Protein AF-A0A2M9IT44-F1 (afdb_monomer_lite)

Secondary structure (DSSP, 8-state):
------HHHHHHHHHHHHHHHHHHHHTPPBPPSSTTSPPBS--HHHHHHHHHHHHHHHHHHHHHHHHHHHHHHHSS------------------

Structure (mmCIF, N/CA/C/O backbone):
data_AF-A0A2M9IT44-F1
#
_entry.id   AF-A0A2M9IT44-F1
#
loop_
_atom_site.group_PDB
_atom_site.id
_atom_site.type_symbol
_atom_site.label_atom_id
_atom_site.label_alt_id
_atom_site.label_comp_id
_atom_site.label_asym_id
_atom_site.label_entity_id
_atom_site.label_seq_id
_atom_site.pdbx_PDB_ins_code
_atom_site.Cartn_x
_atom_site.Cartn_y
_atom_site.Cartn_z
_atom_site.occupancy
_atom_site.B_iso_or_equiv
_atom_site.auth_seq_id
_atom_site.auth_comp_id
_atom_site.auth_asym_id
_atom_site.auth_atom_id
_atom_site.pdbx_PDB_model_num
ATOM 1 N N . MET A 1 1 ? -14.298 22.289 12.595 1.00 38.56 1 MET A N 1
ATOM 2 C CA . MET A 1 1 ? -13.999 20.904 12.174 1.00 38.56 1 MET A CA 1
ATOM 3 C C . MET A 1 1 ? -12.903 20.368 13.078 1.00 38.56 1 MET A C 1
ATOM 5 O O . MET A 1 1 ? -11.749 20.716 12.879 1.00 38.56 1 MET A O 1
ATOM 9 N N . GLN A 1 2 ? -13.247 19.608 14.119 1.00 42.53 2 GLN A N 1
ATOM 10 C CA . GLN A 1 2 ? -12.239 18.811 14.816 1.00 42.53 2 GLN A CA 1
ATOM 11 C C . GLN A 1 2 ? -11.952 17.620 13.908 1.00 42.53 2 GLN A C 1
ATOM 13 O O . GLN A 1 2 ? -12.834 16.802 13.663 1.00 42.53 2 GLN A O 1
ATOM 18 N N . VAL A 1 3 ? -10.755 17.587 13.326 1.00 46.41 3 VAL A N 1
ATOM 19 C CA . VAL A 1 3 ? -10.247 16.389 12.661 1.00 46.41 3 VAL A CA 1
ATOM 20 C C . VAL A 1 3 ? -9.970 15.402 13.785 1.00 46.41 3 VAL A C 1
ATOM 22 O O . VAL A 1 3 ? -8.876 15.367 14.341 1.00 46.41 3 VAL A O 1
ATOM 25 N N . THR A 1 4 ? -10.993 14.659 14.199 1.00 51.25 4 THR A N 1
ATOM 26 C CA . THR A 1 4 ? -10.822 13.498 15.064 1.00 51.25 4 THR A CA 1
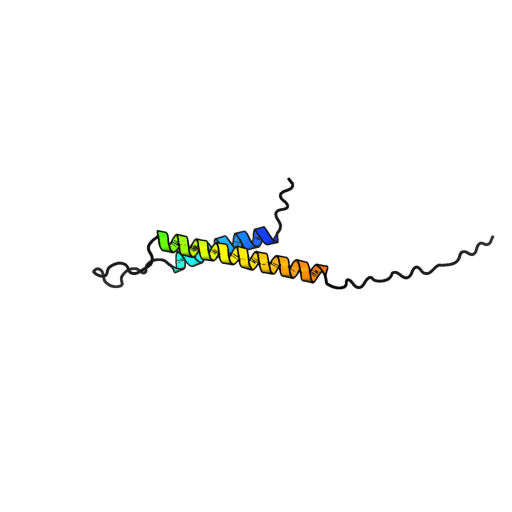ATOM 27 C C . THR A 1 4 ? -10.084 12.481 14.208 1.00 51.25 4 THR A C 1
ATOM 29 O O . THR A 1 4 ? -10.688 11.742 13.434 1.00 51.25 4 THR A O 1
ATOM 32 N N . PHE A 1 5 ? -8.754 12.546 14.232 1.00 52.34 5 PHE A N 1
ATOM 33 C CA . PHE A 1 5 ? -7.900 11.588 13.552 1.00 52.34 5 PHE A CA 1
ATOM 34 C C . PHE A 1 5 ? -8.088 10.265 14.295 1.00 52.34 5 PHE A C 1
ATOM 36 O O . PHE A 1 5 ? -7.449 10.006 15.312 1.00 52.34 5 PHE A O 1
ATOM 43 N N . ASP A 1 6 ? -9.087 9.495 13.864 1.00 70.62 6 ASP A N 1
ATOM 44 C CA . ASP A 1 6 ? -9.428 8.205 14.447 1.00 70.62 6 ASP A CA 1
ATOM 45 C C . ASP A 1 6 ? -8.167 7.341 14.389 1.00 70.62 6 ASP A C 1
ATOM 47 O O . ASP A 1 6 ? -7.568 7.171 13.323 1.00 70.62 6 ASP A O 1
ATOM 51 N N . PHE A 1 7 ? -7.719 6.849 15.544 1.00 76.69 7 PHE A N 1
ATOM 52 C CA . PHE A 1 7 ? -6.480 6.078 15.658 1.00 76.69 7 PHE A CA 1
ATOM 53 C C . PHE A 1 7 ? -6.462 4.907 14.662 1.00 76.69 7 PHE A C 1
ATOM 55 O O . PHE A 1 7 ? -5.434 4.611 14.057 1.00 76.69 7 PHE A O 1
ATOM 62 N N . SER A 1 8 ? -7.632 4.311 14.411 1.00 75.62 8 SER A N 1
ATOM 63 C CA . SER A 1 8 ? -7.822 3.282 13.388 1.00 75.62 8 SER A CA 1
ATOM 64 C C . SER A 1 8 ? -7.425 3.766 11.986 1.00 75.62 8 SER A C 1
ATOM 66 O O . SER A 1 8 ? -6.646 3.106 11.300 1.00 75.62 8 SER A O 1
ATOM 68 N N . THR A 1 9 ? -7.877 4.952 11.576 1.00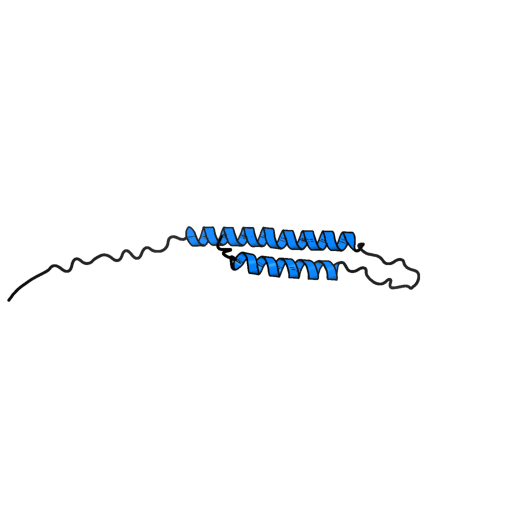 80.38 9 THR A N 1
ATOM 69 C CA . THR A 1 9 ? -7.528 5.553 10.281 1.00 80.38 9 THR A CA 1
ATOM 70 C C . THR A 1 9 ? -6.025 5.795 10.165 1.00 80.38 9 THR A C 1
ATOM 72 O O . THR A 1 9 ? -5.444 5.537 9.110 1.00 80.38 9 THR A O 1
ATOM 75 N N . ALA A 1 10 ? -5.369 6.229 11.248 1.00 85.12 10 ALA A N 1
ATOM 76 C CA . ALA A 1 10 ? -3.916 6.402 11.274 1.00 85.12 10 ALA A CA 1
ATOM 77 C C . ALA A 1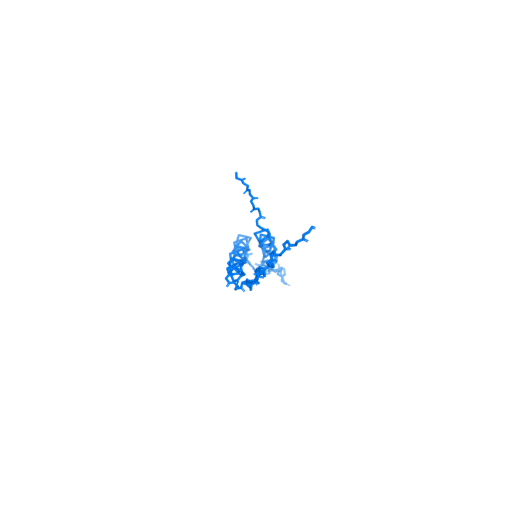 10 ? -3.179 5.075 11.039 1.00 85.12 10 ALA A C 1
ATOM 79 O O . ALA A 1 10 ? -2.304 5.000 10.175 1.00 85.12 10 ALA A O 1
ATOM 80 N N . VAL A 1 11 ? -3.573 4.017 11.755 1.00 89.25 11 VAL A N 1
ATOM 81 C CA . VAL A 1 11 ? -2.978 2.679 11.625 1.00 89.25 11 VAL A CA 1
ATOM 82 C C . VAL A 1 11 ? -3.129 2.154 10.199 1.00 89.25 11 VAL A C 1
ATOM 84 O O . VAL A 1 11 ? -2.144 1.737 9.591 1.00 89.25 11 VAL A O 1
ATOM 87 N N . TRP A 1 12 ? -4.330 2.225 9.621 1.00 89.62 12 TRP A N 1
ATOM 88 C CA . TRP A 1 12 ? -4.558 1.716 8.266 1.00 89.62 12 TRP A CA 1
ATOM 89 C C . TRP A 1 12 ? -3.869 2.536 7.187 1.00 89.62 12 TRP A C 1
ATOM 91 O O . TRP A 1 12 ? -3.410 1.968 6.200 1.00 89.62 12 TRP A O 1
ATOM 101 N N . THR A 1 13 ? -3.724 3.844 7.394 1.00 87.94 13 THR A N 1
ATOM 102 C CA . THR A 1 13 ? -2.937 4.695 6.496 1.00 87.94 13 THR A CA 1
ATOM 103 C C . THR A 1 13 ? -1.470 4.263 6.490 1.00 87.94 13 THR A C 1
ATOM 105 O O . THR A 1 13 ? -0.890 4.082 5.421 1.00 87.94 13 THR A O 1
ATOM 108 N N . ILE A 1 14 ? -0.877 4.019 7.665 1.00 92.50 14 ILE A N 1
ATOM 109 C CA . ILE A 1 14 ? 0.506 3.528 7.775 1.00 92.50 14 ILE A CA 1
ATOM 110 C C . ILE A 1 14 ? 0.643 2.153 7.109 1.00 92.50 14 ILE A C 1
ATOM 112 O O . ILE A 1 14 ? 1.555 1.946 6.309 1.00 92.50 14 ILE A O 1
ATOM 116 N N . MET A 1 15 ? -0.287 1.232 7.372 1.00 92.44 15 MET A N 1
ATOM 117 C CA . MET A 1 15 ? -0.279 -0.098 6.751 1.00 92.44 15 MET A CA 1
ATOM 118 C C . MET A 1 15 ? -0.438 -0.029 5.227 1.00 92.44 15 MET A C 1
ATOM 120 O O . MET A 1 15 ? 0.229 -0.771 4.510 1.00 92.44 15 MET A O 1
ATOM 124 N N . GLY A 1 16 ? -1.256 0.895 4.716 1.00 91.94 16 GLY A N 1
ATOM 125 C CA . GLY A 1 16 ? -1.392 1.156 3.284 1.00 91.94 16 GLY A CA 1
ATOM 126 C C . GLY A 1 16 ? -0.086 1.644 2.650 1.00 91.94 16 GLY A C 1
ATOM 127 O O . GLY A 1 16 ? 0.295 1.160 1.586 1.00 91.94 16 GLY A O 1
ATOM 128 N N . ILE A 1 17 ? 0.647 2.538 3.323 1.00 93.00 17 ILE A N 1
ATOM 129 C CA . ILE A 1 17 ? 1.968 3.005 2.868 1.00 93.00 17 ILE A CA 1
ATOM 130 C C . ILE A 1 17 ? 2.979 1.851 2.856 1.00 93.00 17 ILE A C 1
ATOM 132 O O . ILE A 1 17 ? 3.722 1.691 1.887 1.00 93.00 17 ILE A O 1
ATOM 136 N N . LEU A 1 18 ? 2.998 1.014 3.895 1.00 94.31 18 LEU A N 1
ATOM 137 C CA . LEU A 1 18 ? 3.881 -0.155 3.944 1.00 94.31 18 LEU A CA 1
ATOM 138 C C . LEU A 1 18 ? 3.559 -1.156 2.828 1.00 94.31 18 LEU A C 1
ATOM 140 O O . LEU A 1 18 ? 4.476 -1.653 2.174 1.00 94.31 18 LEU A O 1
ATOM 144 N N . ALA A 1 19 ? 2.275 -1.400 2.558 1.00 92.38 19 ALA A N 1
ATOM 145 C CA . ALA A 1 19 ? 1.836 -2.252 1.458 1.00 92.38 19 ALA A CA 1
ATOM 146 C C . ALA A 1 19 ? 2.246 -1.680 0.093 1.00 92.38 19 ALA A C 1
ATOM 148 O O . ALA A 1 19 ? 2.768 -2.421 -0.739 1.00 92.38 19 ALA A O 1
ATOM 149 N N . TYR A 1 20 ? 2.094 -0.366 -0.112 1.00 93.50 20 TYR A N 1
ATOM 150 C CA . TYR A 1 20 ? 2.576 0.315 -1.315 1.00 93.50 20 TYR A CA 1
ATOM 151 C C . TYR A 1 20 ? 4.070 0.055 -1.531 1.00 93.50 20 TYR A C 1
ATOM 153 O O . TYR A 1 20 ? 4.476 -0.414 -2.593 1.00 93.50 20 TYR A O 1
ATOM 161 N N . VAL A 1 21 ? 4.898 0.329 -0.517 1.00 93.69 21 VAL A N 1
ATOM 162 C CA . VAL A 1 21 ? 6.355 0.170 -0.619 1.00 93.69 21 VAL A CA 1
ATOM 163 C C . VAL A 1 21 ? 6.725 -1.294 -0.851 1.00 93.69 21 VAL A C 1
ATOM 165 O O . VAL A 1 21 ? 7.527 -1.580 -1.738 1.00 93.69 21 VAL A O 1
ATOM 168 N N . GLY A 1 22 ? 6.117 -2.222 -0.111 1.00 92.50 22 GLY A N 1
ATOM 169 C CA . GLY A 1 22 ? 6.365 -3.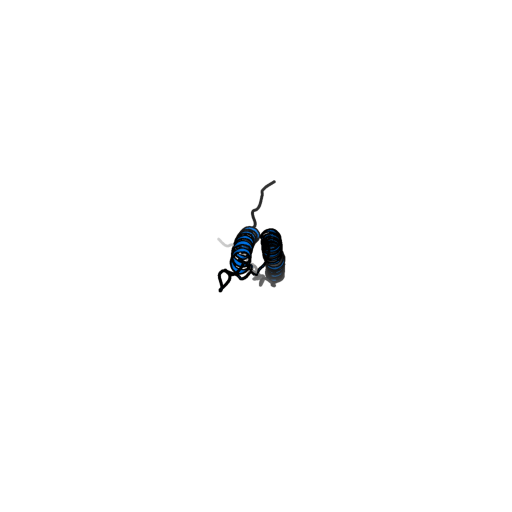655 -0.253 1.00 92.50 22 GLY A CA 1
ATOM 170 C C . GLY A 1 22 ? 6.039 -4.168 -1.656 1.00 92.50 22 GLY A C 1
ATOM 171 O O . GLY A 1 22 ? 6.887 -4.786 -2.295 1.00 92.50 22 GLY A O 1
ATOM 172 N N . VAL A 1 23 ? 4.852 -3.850 -2.179 1.00 92.00 23 VAL A N 1
ATOM 173 C CA . VAL A 1 23 ? 4.417 -4.275 -3.521 1.00 92.00 23 VAL A CA 1
ATOM 174 C C . VAL A 1 23 ? 5.238 -3.598 -4.614 1.00 92.00 23 VAL A C 1
ATOM 176 O O . VAL A 1 23 ? 5.619 -4.238 -5.597 1.00 92.00 23 VAL A O 1
ATOM 179 N N . TYR A 1 24 ? 5.581 -2.322 -4.441 1.00 90.38 24 TYR A N 1
ATOM 180 C CA . TYR A 1 24 ? 6.437 -1.622 -5.390 1.00 90.38 24 TYR A CA 1
ATOM 181 C C . TYR A 1 24 ? 7.836 -2.246 -5.456 1.00 90.38 24 TYR A C 1
ATOM 183 O O . TYR A 1 24 ? 8.373 -2.411 -6.549 1.00 90.38 24 TYR A O 1
ATOM 191 N N . GLN A 1 25 ? 8.433 -2.617 -4.320 1.00 89.44 25 GLN A N 1
ATOM 192 C CA . GLN A 1 25 ? 9.748 -3.268 -4.291 1.00 89.44 25 GLN A CA 1
ATOM 193 C C . GLN A 1 25 ? 9.694 -4.712 -4.790 1.00 89.44 25 GLN A C 1
ATOM 195 O O . GLN A 1 25 ? 10.586 -5.143 -5.512 1.00 89.44 25 GLN A O 1
ATOM 200 N N . TRP A 1 26 ? 8.637 -5.453 -4.466 1.00 87.69 26 TRP A N 1
ATOM 201 C CA . TRP A 1 26 ? 8.488 -6.827 -4.938 1.00 87.69 26 TRP A CA 1
ATOM 202 C C . TRP A 1 26 ? 8.289 -6.902 -6.457 1.00 87.69 26 TRP A C 1
ATOM 204 O O . TRP A 1 26 ? 8.795 -7.808 -7.108 1.00 87.69 26 TRP A O 1
ATOM 214 N N . SER A 1 27 ? 7.625 -5.905 -7.043 1.00 87.44 27 SER A N 1
ATOM 215 C CA . SER A 1 27 ? 7.401 -5.811 -8.490 1.00 87.44 27 SER A CA 1
ATOM 216 C C . SER A 1 27 ? 8.588 -5.237 -9.283 1.00 87.44 27 SER A C 1
ATOM 218 O O . SER A 1 27 ? 8.434 -4.920 -10.464 1.00 87.44 27 SER A O 1
ATOM 220 N N . GLN A 1 28 ? 9.768 -5.064 -8.668 1.00 85.56 28 GLN A N 1
ATOM 221 C CA . GLN A 1 28 ? 10.980 -4.630 -9.375 1.00 85.56 28 GLN A CA 1
ATOM 222 C C . GLN A 1 28 ? 11.304 -5.589 -10.536 1.00 85.56 28 GLN A C 1
ATOM 224 O O . GLN A 1 28 ? 11.280 -6.805 -10.338 1.00 85.56 28 GLN A O 1
ATOM 229 N N . PRO A 1 29 ? 11.647 -5.073 -11.732 1.00 79.00 29 PRO A N 1
ATOM 230 C CA . PRO A 1 29 ? 12.151 -5.907 -12.812 1.00 79.00 29 PRO A CA 1
ATOM 231 C C . PRO A 1 29 ? 13.399 -6.648 -12.347 1.00 79.00 29 PRO A C 1
ATOM 233 O O . PRO A 1 29 ? 14.327 -6.042 -11.804 1.00 79.00 29 PRO A O 1
ATOM 236 N N . THR A 1 30 ? 13.435 -7.955 -12.569 1.00 78.81 30 THR A N 1
ATOM 237 C CA . THR A 1 30 ? 14.638 -8.742 -12.313 1.00 78.81 30 THR A CA 1
ATOM 238 C C . THR A 1 30 ? 15.690 -8.402 -13.356 1.00 78.81 30 THR A C 1
ATOM 240 O O . THR A 1 30 ? 15.397 -8.367 -14.555 1.00 78.81 30 THR A O 1
ATOM 243 N N . LEU A 1 31 ? 16.922 -8.162 -12.899 1.00 72.19 31 LEU A N 1
ATOM 244 C CA . LEU A 1 31 ? 18.061 -7.994 -13.795 1.00 72.19 31 LEU A CA 1
ATOM 245 C C . LEU A 1 31 ? 18.190 -9.241 -14.682 1.00 72.19 31 LEU A C 1
ATOM 247 O O . LEU A 1 31 ? 18.082 -10.361 -14.173 1.00 72.19 31 LEU A O 1
ATOM 251 N N . PRO A 1 32 ? 18.408 -9.066 -15.993 1.00 66.62 32 PRO A N 1
ATOM 252 C CA . PRO A 1 32 ? 18.590 -10.196 -16.879 1.00 66.62 32 PRO A CA 1
ATOM 253 C C . PRO A 1 32 ? 19.824 -10.998 -16.446 1.00 66.62 32 PRO A C 1
ATOM 255 O O . PRO A 1 32 ? 20.900 -10.450 -16.215 1.00 66.62 32 PRO A O 1
ATOM 258 N N . THR A 1 33 ? 19.665 -12.318 -16.337 1.00 70.75 33 THR A N 1
ATOM 259 C CA . THR A 1 33 ? 20.742 -13.256 -15.969 1.00 70.75 33 THR A CA 1
ATOM 260 C C . THR A 1 33 ? 21.794 -13.411 -17.069 1.00 70.75 33 THR A C 1
ATOM 262 O O . THR A 1 33 ? 22.845 -14.004 -16.844 1.00 70.75 33 THR A O 1
ATOM 265 N N . THR A 1 34 ? 21.533 -12.861 -18.257 1.00 74.75 34 THR A N 1
ATOM 266 C CA . THR A 1 34 ? 22.445 -12.814 -19.403 1.00 74.75 34 THR A CA 1
ATOM 267 C C . THR A 1 34 ? 22.494 -11.395 -19.985 1.00 74.75 34 THR A C 1
ATOM 269 O O . THR A 1 34 ? 21.439 -10.780 -20.134 1.00 74.75 34 THR A O 1
ATOM 272 N N . PRO A 1 35 ? 23.675 -10.865 -20.369 1.00 68.19 35 PRO A N 1
ATOM 273 C CA . PRO A 1 35 ? 23.828 -9.477 -20.840 1.00 68.19 35 PRO A CA 1
ATOM 274 C C . PRO A 1 35 ? 22.994 -9.113 -22.076 1.00 68.19 35 PRO A C 1
ATOM 276 O O . PRO A 1 35 ? 22.778 -7.939 -22.356 1.00 68.19 35 PRO A O 1
ATOM 279 N N . THR A 1 36 ? 22.557 -10.116 -22.837 1.00 74.88 36 THR A N 1
ATOM 280 C CA . THR A 1 36 ? 21.814 -9.949 -24.092 1.00 74.88 36 THR A CA 1
ATOM 281 C C . THR A 1 36 ? 20.300 -10.065 -23.909 1.00 74.88 36 THR A C 1
ATOM 283 O O . THR A 1 36 ? 19.557 -9.800 -24.851 1.00 74.88 36 THR A O 1
ATOM 286 N N . ALA A 1 37 ? 19.823 -10.477 -22.730 1.00 69.12 37 ALA A N 1
ATOM 287 C CA . ALA A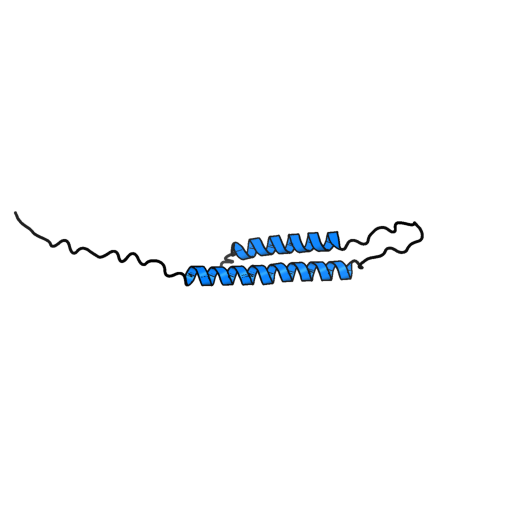 1 37 ? 18.397 -10.631 -22.493 1.00 69.12 37 ALA A CA 1
ATOM 288 C C . ALA A 1 37 ? 17.754 -9.271 -22.165 1.00 69.12 37 ALA A C 1
ATOM 290 O O . ALA A 1 37 ? 18.301 -8.506 -21.364 1.00 69.12 37 ALA A O 1
ATOM 291 N N . PRO A 1 38 ? 16.588 -8.953 -22.754 1.00 66.44 38 PRO A N 1
ATOM 292 C CA . PRO A 1 38 ? 15.845 -7.766 -22.365 1.00 66.44 38 PRO A CA 1
ATOM 293 C C . PRO A 1 38 ? 15.416 -7.879 -20.892 1.00 66.44 38 PRO A C 1
ATOM 295 O O . PRO A 1 38 ? 15.129 -8.984 -20.419 1.00 66.44 38 PRO A O 1
ATOM 298 N N . PRO A 1 39 ? 15.354 -6.758 -20.150 1.00 66.81 39 PRO A N 1
ATOM 299 C CA . PRO A 1 39 ? 14.833 -6.768 -18.791 1.00 66.81 39 PRO A CA 1
ATOM 300 C C . PRO A 1 39 ? 13.393 -7.291 -18.806 1.00 66.81 39 PRO A C 1
ATOM 302 O O . PRO A 1 39 ? 12.529 -6.741 -19.489 1.00 66.81 39 PRO A O 1
ATOM 305 N N . MET A 1 40 ? 13.142 -8.367 -18.060 1.00 71.00 40 MET A N 1
ATOM 306 C CA . MET A 1 40 ? 11.802 -8.919 -17.881 1.00 71.00 40 MET A CA 1
ATOM 307 C C . MET A 1 40 ? 11.175 -8.327 -16.620 1.00 71.00 40 MET A C 1
ATOM 309 O O . MET A 1 40 ? 11.781 -8.342 -15.547 1.00 71.00 40 MET A O 1
ATOM 313 N N . GLY A 1 41 ? 9.954 -7.810 -16.741 1.00 76.69 41 GLY A N 1
ATOM 314 C CA . GLY A 1 41 ? 9.193 -7.313 -15.600 1.00 76.69 41 GLY A CA 1
ATOM 315 C C . GLY A 1 41 ? 8.208 -6.209 -15.954 1.00 76.69 41 GLY A C 1
ATOM 316 O O . GLY A 1 41 ? 8.094 -5.792 -17.105 1.00 76.69 41 GLY A O 1
ATOM 317 N N . MET A 1 42 ? 7.500 -5.739 -14.928 1.00 81.31 42 MET A N 1
ATOM 318 C CA . MET A 1 42 ? 6.544 -4.641 -15.042 1.00 81.31 42 MET A CA 1
ATOM 319 C C . MET A 1 42 ? 7.257 -3.308 -15.283 1.00 81.31 42 MET A C 1
ATOM 321 O O . MET A 1 42 ? 8.278 -2.993 -14.661 1.00 81.31 42 MET A O 1
ATOM 325 N N . THR A 1 43 ? 6.666 -2.477 -16.135 1.00 86.81 43 THR A N 1
ATOM 326 C CA . THR A 1 43 ? 7.071 -1.082 -16.296 1.00 86.81 43 THR A CA 1
ATOM 327 C C . THR A 1 43 ? 6.846 -0.300 -15.001 1.00 86.81 43 THR A C 1
ATOM 329 O O . THR A 1 43 ? 6.042 -0.666 -14.142 1.00 86.81 43 THR A O 1
ATOM 332 N N . LYS A 1 44 ? 7.527 0.842 -14.850 1.00 83.94 44 LYS A N 1
ATOM 333 C CA . LYS A 1 44 ? 7.357 1.703 -13.668 1.00 83.94 44 LYS A CA 1
ATOM 334 C C . LYS A 1 44 ? 5.891 2.111 -13.450 1.00 83.94 44 LYS A C 1
ATOM 336 O O . LYS A 1 44 ? 5.449 2.146 -12.308 1.00 83.94 44 LYS A O 1
ATOM 341 N N . GLY A 1 45 ? 5.150 2.391 -14.526 1.00 83.69 45 GLY A N 1
ATOM 342 C CA . GLY A 1 45 ? 3.734 2.764 -14.454 1.00 83.69 45 GLY A CA 1
ATOM 343 C C . GLY A 1 45 ? 2.858 1.637 -13.907 1.00 83.69 45 GLY A C 1
ATOM 344 O O . GLY A 1 45 ? 2.089 1.861 -12.976 1.00 83.69 45 GLY A O 1
ATOM 345 N N . GLU A 1 46 ? 3.037 0.417 -14.414 1.00 88.12 46 GLU A N 1
ATOM 346 C CA . GLU A 1 46 ? 2.302 -0.769 -13.949 1.00 88.12 46 GLU A CA 1
ATOM 347 C C . GLU A 1 46 ? 2.592 -1.077 -12.479 1.00 88.12 46 GLU A C 1
ATOM 349 O O . GLU A 1 46 ? 1.679 -1.372 -11.712 1.00 88.12 46 GLU A O 1
ATOM 354 N N . ARG A 1 47 ? 3.848 -0.920 -12.052 1.00 87.88 47 ARG A N 1
ATOM 355 C CA . ARG A 1 47 ? 4.251 -1.112 -10.652 1.00 87.88 47 ARG A CA 1
ATOM 356 C C . ARG A 1 47 ? 3.607 -0.101 -9.713 1.00 87.88 47 ARG A C 1
ATOM 358 O O . ARG A 1 47 ? 3.167 -0.471 -8.629 1.00 87.88 47 ARG A O 1
ATOM 365 N N . VAL A 1 48 ? 3.557 1.172 -10.113 1.00 90.50 48 VAL A N 1
ATOM 366 C CA . VAL A 1 48 ? 2.893 2.223 -9.325 1.00 90.50 48 VAL A CA 1
ATOM 367 C C . VAL A 1 48 ? 1.394 1.953 -9.243 1.00 90.50 48 VAL A C 1
ATOM 369 O O . VAL A 1 48 ? 0.833 2.041 -8.155 1.00 90.50 48 VAL A O 1
ATOM 372 N N . ALA A 1 49 ? 0.755 1.581 -10.356 1.00 92.12 49 ALA A N 1
ATOM 373 C CA . ALA A 1 49 ? -0.662 1.231 -10.370 1.00 92.12 49 ALA A CA 1
ATOM 374 C C . ALA A 1 49 ? -0.952 0.045 -9.437 1.00 92.12 49 ALA A C 1
ATOM 376 O O . ALA A 1 49 ? -1.821 0.147 -8.577 1.00 92.12 49 ALA A O 1
ATOM 377 N N . LEU A 1 50 ? -0.163 -1.031 -9.527 1.00 89.19 50 LEU A N 1
ATOM 378 C CA . LEU A 1 50 ? -0.293 -2.206 -8.666 1.00 89.19 50 LEU A CA 1
ATOM 379 C C . LEU A 1 50 ? -0.108 -1.859 -7.181 1.00 89.19 50 LEU A C 1
ATOM 381 O O . LEU A 1 50 ? -0.904 -2.271 -6.338 1.00 89.19 50 LEU A O 1
ATOM 385 N N . ALA A 1 51 ? 0.926 -1.082 -6.857 1.00 89.44 51 ALA A N 1
ATOM 386 C CA . ALA A 1 51 ? 1.211 -0.663 -5.490 1.00 89.44 51 ALA A CA 1
ATOM 387 C C . ALA A 1 51 ? 0.108 0.246 -4.922 1.00 89.44 51 ALA A C 1
ATOM 389 O O . ALA A 1 51 ? -0.274 0.093 -3.761 1.00 89.44 51 ALA A O 1
ATOM 390 N N . LEU A 1 52 ? -0.447 1.155 -5.733 1.00 92.00 52 LEU A N 1
ATOM 391 C CA . LEU A 1 52 ? -1.597 1.981 -5.354 1.00 92.00 52 LEU A CA 1
ATOM 392 C C . LEU A 1 52 ? -2.837 1.125 -5.102 1.00 92.00 52 LEU A C 1
ATOM 394 O O . LEU A 1 52 ? -3.491 1.299 -4.077 1.00 92.00 52 LEU A O 1
ATOM 398 N N . THR A 1 53 ? -3.143 0.179 -5.990 1.00 92.69 53 THR A N 1
ATOM 399 C CA . THR A 1 53 ? -4.270 -0.742 -5.806 1.00 92.69 53 THR A CA 1
ATOM 400 C C . THR A 1 53 ? -4.126 -1.536 -4.511 1.00 92.69 53 THR A C 1
ATOM 402 O O . THR A 1 53 ? -5.089 -1.641 -3.754 1.00 92.69 53 THR A O 1
ATOM 405 N N . ALA A 1 54 ? -2.926 -2.037 -4.210 1.00 89.69 54 ALA A N 1
ATOM 406 C CA . ALA A 1 54 ? -2.660 -2.745 -2.963 1.00 89.69 54 ALA A CA 1
ATOM 407 C C . ALA A 1 54 ? -2.857 -1.848 -1.729 1.00 89.69 54 ALA A C 1
ATOM 409 O O . ALA A 1 54 ? -3.503 -2.261 -0.766 1.00 89.69 54 ALA A O 1
ATOM 410 N N . ALA A 1 55 ? -2.359 -0.610 -1.763 1.00 90.31 55 ALA A N 1
ATOM 411 C CA . ALA A 1 55 ? -2.525 0.345 -0.670 1.00 90.31 55 ALA A CA 1
ATOM 412 C C . ALA A 1 55 ? -4.000 0.682 -0.417 1.00 90.31 55 ALA A C 1
ATOM 414 O O . ALA A 1 55 ? -4.460 0.641 0.725 1.00 90.31 55 ALA A O 1
ATOM 415 N N . VAL A 1 56 ? -4.753 0.961 -1.486 1.00 91.62 56 VAL A N 1
ATOM 416 C CA . VAL A 1 56 ? -6.193 1.236 -1.407 1.00 91.62 56 VAL A CA 1
ATOM 417 C C . VAL A 1 56 ? -6.930 0.026 -0.843 1.00 91.62 56 VAL A C 1
ATOM 419 O O . VAL A 1 56 ? -7.718 0.189 0.083 1.00 91.62 56 VAL A O 1
ATOM 422 N N . ALA A 1 57 ? -6.629 -1.186 -1.317 1.00 91.50 57 ALA A N 1
ATOM 423 C CA . ALA A 1 57 ? -7.247 -2.403 -0.802 1.00 91.50 57 ALA A CA 1
ATOM 424 C C . ALA A 1 57 ? -7.016 -2.564 0.709 1.00 91.50 57 ALA A C 1
ATOM 426 O O . ALA A 1 57 ? -7.972 -2.778 1.452 1.00 91.50 57 ALA A O 1
ATOM 427 N N . VAL A 1 58 ? -5.778 -2.394 1.187 1.00 91.62 58 VAL A N 1
ATOM 428 C CA . VAL A 1 58 ? -5.453 -2.484 2.621 1.00 91.62 58 VAL A CA 1
ATOM 429 C C . VAL A 1 58 ? -6.233 -1.456 3.439 1.00 91.62 58 VAL A C 1
ATOM 431 O O . VAL A 1 58 ? -6.818 -1.809 4.463 1.00 91.62 58 VAL A O 1
ATOM 434 N N . ILE A 1 59 ? -6.298 -0.205 2.977 1.00 88.62 59 ILE A N 1
ATOM 435 C CA . ILE A 1 59 ? -7.035 0.857 3.672 1.00 88.62 59 ILE A CA 1
ATOM 436 C C . ILE A 1 59 ? -8.534 0.542 3.700 1.00 88.62 59 ILE A C 1
ATOM 438 O O . ILE A 1 59 ? -9.162 0.666 4.753 1.00 88.62 59 ILE A O 1
ATOM 442 N N . THR A 1 60 ? -9.115 0.104 2.581 1.00 87.44 60 THR A N 1
ATOM 443 C CA . THR A 1 60 ? -10.543 -0.220 2.481 1.00 87.44 60 THR A CA 1
ATOM 444 C C . THR A 1 60 ? -10.914 -1.405 3.371 1.00 87.44 60 THR A C 1
ATOM 446 O O . THR A 1 60 ? -11.832 -1.286 4.185 1.00 87.44 60 THR A O 1
ATOM 449 N N . PHE A 1 61 ? -10.192 -2.527 3.278 1.00 87.62 61 PHE A N 1
ATOM 450 C CA . PHE A 1 61 ? -10.465 -3.714 4.096 1.00 87.62 61 PHE A CA 1
ATOM 451 C C . PHE A 1 61 ? -10.217 -3.455 5.580 1.00 87.62 61 PHE A C 1
ATOM 453 O O . PHE A 1 61 ? -11.039 -3.821 6.419 1.00 87.62 61 PHE A O 1
ATOM 460 N N . GLY A 1 62 ? -9.121 -2.775 5.912 1.00 85.69 62 GLY A N 1
ATOM 461 C CA . GLY A 1 62 ? -8.793 -2.430 7.286 1.00 85.69 62 GLY A CA 1
ATOM 462 C C . GLY A 1 62 ? -9.840 -1.526 7.934 1.00 85.69 62 GLY A C 1
ATOM 463 O O . GLY A 1 62 ? -10.314 -1.792 9.047 1.00 85.69 62 GLY A O 1
ATOM 464 N N . SER A 1 63 ? -10.280 -0.509 7.189 1.00 83.81 63 SER A N 1
ATOM 465 C CA . SE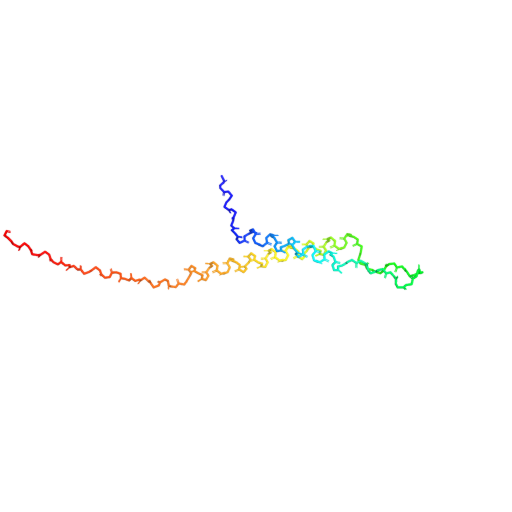R A 1 63 ? -11.364 0.372 7.617 1.00 83.81 63 SER A CA 1
ATOM 466 C C . SER A 1 63 ? -12.662 -0.407 7.811 1.00 83.81 63 SER A C 1
ATOM 468 O O . SER A 1 63 ? -13.310 -0.241 8.843 1.00 83.81 63 SER A O 1
ATOM 470 N N . TYR A 1 64 ? -13.035 -1.287 6.876 1.00 83.50 64 TYR A N 1
ATOM 471 C CA . TYR A 1 64 ? -14.237 -2.119 6.997 1.00 83.50 64 TYR A CA 1
ATOM 472 C C . TYR A 1 64 ? -14.219 -2.985 8.266 1.00 83.50 64 TYR A C 1
ATOM 474 O O . TYR A 1 64 ? -15.176 -2.961 9.041 1.00 83.50 64 TYR A O 1
ATOM 482 N N . ILE A 1 65 ? -13.107 -3.677 8.533 1.00 83.31 65 ILE A N 1
ATOM 483 C CA . ILE A 1 65 ? -12.941 -4.515 9.731 1.00 83.31 65 ILE A CA 1
ATOM 484 C C . ILE A 1 65 ? -13.062 -3.669 11.002 1.00 83.31 65 ILE A C 1
ATOM 486 O O . ILE A 1 65 ? -13.765 -4.047 11.937 1.00 83.31 65 ILE A O 1
ATOM 490 N N . SER A 1 66 ? -12.431 -2.495 11.031 1.00 78.38 66 SER A N 1
ATOM 491 C CA . SER A 1 66 ? -12.452 -1.622 12.211 1.00 78.38 66 SER A CA 1
ATOM 492 C C . SER A 1 66 ? -13.843 -1.075 12.522 1.00 78.38 66 SER A C 1
ATOM 494 O O . SER A 1 66 ? -14.226 -1.002 13.687 1.00 78.38 66 SER A O 1
ATOM 496 N N . HIS A 1 67 ? -14.635 -0.747 11.499 1.00 72.12 67 HIS A N 1
ATOM 497 C CA . HIS A 1 67 ? -16.033 -0.362 11.695 1.00 72.12 67 HIS A CA 1
ATOM 498 C C . HIS A 1 67 ? -16.903 -1.554 12.125 1.00 72.12 67 HIS A C 1
ATOM 500 O O . HIS A 1 67 ? -17.803 -1.378 12.945 1.00 72.12 67 HIS A O 1
ATOM 506 N N . GLY A 1 68 ? -16.621 -2.765 11.629 1.00 63.12 68 GLY A N 1
ATOM 507 C CA . GLY A 1 68 ? -17.279 -3.995 12.078 1.00 63.12 68 GLY A CA 1
ATOM 508 C C . GLY A 1 68 ? -17.028 -4.298 13.558 1.00 63.12 68 GLY A C 1
ATOM 509 O O . GLY A 1 68 ? -17.973 -4.577 14.291 1.00 63.12 68 GLY A O 1
ATOM 510 N N . ILE A 1 69 ? -15.781 -4.163 14.024 1.00 60.41 69 ILE A N 1
ATOM 511 C CA . ILE A 1 69 ? -15.418 -4.352 15.439 1.00 60.41 69 ILE A CA 1
ATOM 512 C C . ILE A 1 69 ? -16.104 -3.305 16.320 1.00 60.41 69 ILE A C 1
ATOM 514 O O . ILE A 1 69 ? -16.697 -3.671 17.331 1.00 60.41 69 ILE A O 1
ATOM 518 N N . LYS A 1 70 ? -16.104 -2.026 15.911 1.00 58.88 70 LYS A N 1
ATOM 519 C CA . LYS A 1 70 ? -16.812 -0.965 16.649 1.00 58.88 70 LYS A CA 1
ATOM 520 C C . LYS A 1 70 ? -18.304 -1.272 16.809 1.00 58.88 70 LYS A C 1
ATOM 522 O O . LYS A 1 70 ? -18.849 -1.033 17.880 1.00 58.88 70 LYS A O 1
ATOM 527 N N . LYS A 1 71 ? -18.963 -1.838 15.788 1.00 56.66 71 LYS A N 1
ATOM 528 C CA . LYS A 1 71 ? -20.365 -2.277 15.910 1.00 56.66 71 LYS A CA 1
ATOM 529 C C . LYS A 1 71 ? -20.537 -3.403 16.933 1.00 56.66 71 LYS A C 1
ATOM 531 O O . LYS A 1 71 ? -21.407 -3.305 17.785 1.00 56.66 71 LYS A O 1
ATOM 536 N N . VAL A 1 72 ? -19.679 -4.424 16.900 1.00 54.78 72 VAL A N 1
ATOM 537 C CA . VAL A 1 72 ? -19.738 -5.556 17.849 1.00 54.78 72 VAL A CA 1
ATOM 538 C C . VAL A 1 72 ? -19.451 -5.123 19.292 1.00 54.78 72 VAL A C 1
ATOM 540 O O . VAL A 1 72 ? -20.027 -5.677 20.224 1.00 54.78 72 VAL A O 1
ATOM 543 N N . GLU A 1 73 ? -18.567 -4.147 19.496 1.00 57.19 73 GLU A N 1
ATOM 544 C CA . GLU A 1 73 ? -18.261 -3.620 20.829 1.00 57.19 73 GLU A CA 1
ATOM 545 C C . GLU A 1 73 ? -19.428 -2.814 21.418 1.00 57.19 73 GLU A C 1
ATOM 547 O O . GLU A 1 73 ? -19.713 -2.949 22.606 1.00 57.19 73 GLU A O 1
ATOM 552 N N . ILE A 1 74 ? -20.143 -2.043 20.590 1.00 59.88 74 ILE A N 1
ATOM 553 C CA . ILE A 1 74 ? -21.328 -1.271 21.000 1.00 59.88 74 ILE A CA 1
ATOM 554 C C . ILE A 1 74 ? -22.537 -2.184 21.258 1.00 59.88 74 ILE A C 1
ATOM 556 O O . ILE A 1 74 ? -23.272 -1.962 22.216 1.00 59.88 74 ILE A O 1
ATOM 560 N N . ASP A 1 75 ? -22.727 -3.223 20.440 1.00 55.09 75 ASP A N 1
ATOM 561 C CA . ASP A 1 75 ? -23.850 -4.166 20.568 1.00 55.09 75 ASP A CA 1
ATOM 562 C C . ASP A 1 75 ? -23.625 -5.236 21.645 1.00 55.09 75 ASP A C 1
ATOM 564 O O . ASP A 1 75 ? -24.502 -6.065 21.912 1.00 55.09 75 ASP A O 1
ATOM 568 N N . LYS A 1 76 ? -22.454 -5.247 22.288 1.00 47.91 76 LYS A N 1
ATOM 569 C CA . LYS A 1 76 ? -22.212 -6.137 23.416 1.00 47.91 76 LYS A CA 1
ATOM 570 C C . LYS A 1 76 ? -23.148 -5.697 24.546 1.00 47.91 76 LYS A C 1
ATOM 572 O O . LYS A 1 76 ? -23.069 -4.537 24.952 1.00 47.91 76 LYS A O 1
ATOM 577 N N . PRO A 1 77 ? -24.015 -6.576 25.085 1.00 50.09 77 PRO A N 1
ATOM 578 C CA . PRO A 1 77 ? -24.799 -6.232 26.255 1.00 50.09 77 PRO A CA 1
ATOM 579 C C . PRO A 1 77 ? -23.805 -5.962 27.377 1.00 50.09 77 PRO A C 1
ATOM 581 O O . PRO A 1 77 ? -23.227 -6.883 27.954 1.00 50.09 77 PRO A O 1
ATOM 584 N N . VAL A 1 78 ? -23.555 -4.682 27.646 1.00 57.78 78 VAL A N 1
ATOM 585 C CA . VAL A 1 78 ? -22.915 -4.258 28.880 1.00 57.78 78 VAL A CA 1
ATOM 586 C C . VAL A 1 78 ? -23.794 -4.864 29.966 1.00 57.78 78 VAL A C 1
ATOM 588 O O . VAL A 1 78 ? -24.999 -4.585 29.965 1.00 57.78 78 VAL A O 1
ATOM 591 N N . PRO A 1 79 ? -23.266 -5.726 30.856 1.00 52.56 79 PRO A N 1
ATOM 592 C CA . PRO A 1 79 ? -23.991 -6.083 32.054 1.00 52.56 79 PRO A CA 1
ATOM 593 C C . PRO A 1 79 ? -24.231 -4.757 32.756 1.00 52.56 79 PRO A C 1
ATOM 595 O O . PRO A 1 79 ? -23.321 -4.167 33.339 1.00 52.56 79 PRO A O 1
ATOM 598 N N . THR A 1 80 ? -25.445 -4.237 32.605 1.00 46.16 80 THR A N 1
ATOM 599 C CA . THR A 1 80 ? -25.935 -3.168 33.446 1.00 46.16 80 THR A CA 1
ATOM 600 C C . THR A 1 80 ? -25.938 -3.825 34.805 1.00 46.16 80 THR A C 1
ATOM 602 O O . THR A 1 80 ? -26.814 -4.632 35.108 1.00 46.16 80 THR A O 1
ATOM 605 N N . VAL A 1 81 ? -24.880 -3.596 35.581 1.00 47.03 81 VAL A N 1
ATOM 606 C CA . VAL A 1 81 ? -24.932 -3.842 37.008 1.00 47.03 81 VAL A CA 1
ATOM 607 C C . VAL A 1 81 ? -26.062 -2.933 37.453 1.00 47.03 81 VAL A C 1
ATOM 609 O O . VAL A 1 81 ? -25.890 -1.722 37.561 1.00 47.03 81 VAL A O 1
ATOM 612 N N . SER A 1 82 ? -27.263 -3.503 37.569 1.00 44.78 82 SER A N 1
ATOM 613 C CA . SER A 1 82 ? -28.358 -2.890 38.288 1.00 44.78 82 SER A CA 1
ATOM 614 C C . SER A 1 82 ? -27.814 -2.689 39.685 1.00 44.78 82 SER A C 1
ATOM 616 O O . SER A 1 82 ? -27.781 -3.613 40.495 1.00 44.78 82 SER A O 1
ATOM 618 N N . THR A 1 83 ? -27.305 -1.492 39.950 1.00 47.59 83 THR A N 1
ATOM 619 C CA . THR A 1 83 ? -27.087 -1.022 41.302 1.00 47.59 83 THR A CA 1
ATOM 620 C C . THR A 1 83 ? -28.484 -0.933 41.897 1.00 47.59 83 THR A C 1
ATOM 622 O O . THR A 1 83 ? -29.178 0.072 41.760 1.00 47.59 83 THR A O 1
ATOM 625 N N . THR A 1 84 ? -28.955 -2.049 42.454 1.00 43.25 84 THR A N 1
ATOM 626 C CA . THR A 1 84 ? -30.156 -2.090 43.270 1.00 43.25 84 THR A CA 1
ATOM 627 C C . THR A 1 84 ? -29.913 -1.117 44.405 1.00 43.25 84 THR A C 1
ATOM 629 O O . THR A 1 84 ? -29.085 -1.337 45.287 1.00 43.25 84 THR A O 1
ATOM 632 N N . ILE A 1 85 ? -30.604 0.008 44.316 1.00 51.69 85 ILE A N 1
ATOM 633 C CA . ILE A 1 85 ? -30.768 0.978 45.382 1.00 51.69 85 ILE A CA 1
ATOM 634 C C . ILE A 1 85 ? -31.376 0.198 46.551 1.00 51.69 85 ILE A C 1
ATOM 636 O O . ILE A 1 85 ? -32.545 -0.175 46.493 1.00 51.69 85 ILE A O 1
ATOM 640 N N . SER A 1 86 ? -30.591 -0.108 47.584 1.00 41.28 86 SER A N 1
ATOM 641 C CA . SER A 1 86 ? -31.169 -0.489 48.873 1.00 41.28 86 SER A CA 1
ATOM 642 C C . SER A 1 86 ? -31.764 0.780 49.481 1.00 41.28 86 SER A C 1
ATOM 644 O O . SER A 1 86 ? -31.008 1.721 49.742 1.00 41.28 86 SER A O 1
ATOM 646 N N . PRO A 1 87 ? -33.087 0.860 49.708 1.00 48.12 87 PRO A N 1
ATOM 647 C CA . PRO A 1 87 ? -33.660 1.957 50.460 1.00 48.12 87 PRO A CA 1
ATOM 648 C C . PRO A 1 87 ? -33.337 1.688 51.928 1.00 48.12 87 PRO A C 1
ATOM 650 O O . PRO A 1 87 ? -34.069 0.979 52.617 1.00 48.12 87 PRO A O 1
ATOM 653 N N . THR A 1 88 ? -32.213 2.207 52.421 1.00 48.50 88 THR A N 1
ATOM 654 C CA . THR A 1 88 ? -31.986 2.210 53.865 1.00 48.50 88 THR A CA 1
ATOM 655 C C . THR A 1 88 ? -32.919 3.254 54.451 1.00 48.50 88 THR A C 1
ATOM 657 O O . THR A 1 88 ? -32.674 4.458 54.381 1.00 48.50 88 THR A O 1
ATOM 660 N N . ALA A 1 89 ? -34.046 2.751 54.944 1.00 49.44 89 ALA A N 1
ATOM 661 C CA . ALA A 1 89 ? -35.033 3.479 55.704 1.00 49.44 89 ALA A CA 1
ATOM 662 C C . ALA A 1 89 ? -34.358 4.346 56.770 1.00 49.44 89 ALA A C 1
ATOM 664 O O . ALA A 1 89 ? -33.478 3.899 57.506 1.00 49.44 89 ALA A O 1
ATOM 665 N N . HIS A 1 90 ? -34.818 5.586 56.851 1.00 47.12 90 HIS A N 1
ATOM 666 C CA . HIS A 1 90 ? -34.662 6.425 58.021 1.00 47.12 90 HIS A CA 1
ATOM 667 C C . HIS A 1 90 ? -35.249 5.697 59.243 1.00 47.12 90 HIS A C 1
ATOM 669 O O . HIS A 1 90 ? -36.385 5.219 59.184 1.00 47.12 90 HIS A O 1
ATOM 675 N N . PRO A 1 91 ? -34.507 5.660 60.357 1.00 51.59 91 PRO A N 1
ATOM 676 C CA . PRO A 1 91 ? -35.145 6.042 61.604 1.00 51.59 91 PRO A CA 1
ATOM 677 C C . PRO A 1 91 ? -34.345 7.151 62.290 1.00 51.59 91 PRO A C 1
ATOM 679 O O . PRO A 1 91 ? -33.148 7.036 62.539 1.00 51.59 91 PRO A O 1
ATOM 682 N N . SER A 1 92 ? -35.040 8.247 62.580 1.00 43.22 92 SER A N 1
ATOM 683 C CA . SER A 1 92 ? -34.742 9.090 63.736 1.00 43.22 92 SER A CA 1
ATOM 684 C C . SER A 1 92 ? -34.954 8.212 64.979 1.00 43.22 92 SER A C 1
ATOM 686 O O . SER A 1 92 ? -35.883 7.395 64.959 1.00 43.22 92 SER A O 1
ATOM 688 N N . PRO A 1 93 ? -34.112 8.298 66.024 1.00 51.34 93 PRO A N 1
ATOM 689 C CA . PRO A 1 93 ? -34.532 9.137 67.150 1.00 51.34 93 PRO A CA 1
ATOM 690 C C . PRO A 1 93 ? -33.400 9.723 68.028 1.00 51.34 93 PRO A C 1
ATOM 692 O O . PRO A 1 93 ? -32.308 9.165 68.119 1.00 51.34 93 PRO A O 1
ATOM 695 N N . HIS A 1 94 ? -33.800 10.769 68.763 1.00 40.00 94 HIS A N 1
ATOM 696 C CA . HIS A 1 94 ? -33.184 11.428 69.930 1.00 40.00 94 HIS A CA 1
ATOM 697 C C . HIS A 1 94 ? -32.062 12.446 69.706 1.00 40.00 94 HIS A C 1
ATOM 699 O O . HIS A 1 94 ? -30.965 12.082 69.239 1.00 40.00 94 HIS A O 1
#

pLDDT: mean 72.65, std 17.83, range [38.56, 94.31]

Foldseek 3Di:
DPPPVPVLLVVLLVVLVVQLVVQLVVQDFDDDPDPPDDTDGDDNVVSNVRSNVRSVVSSVVSVVVVVVVVVVVVPPPPPPPPPPPDPPDDDDDD

Sequence (94 aa):
MQVTFDFSTAVWTIMGILAYVGVYQWSQPTLPTTPTAPPMGMTKGERVALALTAAVAVITFGSYISHGIKKVEIDKPVPTVSTTISPTAHPSPH

Radius of gyration: 28.16 Å; chains: 1; bounding box: 59×34×94 Å